Protein AF-A0A965D9H7-F1 (afdb_monomer_lite)

pLDDT: mean 83.53, std 10.49, range [43.03, 91.19]

Radius of gyration: 9.82 Å; chains: 1; bounding box: 19×23×22 Å

Structure (mmCIF, N/CA/C/O backbone):
data_AF-A0A965D9H7-F1
#
_entry.id   AF-A0A965D9H7-F1
#
loop_
_atom_site.group_PDB
_atom_site.id
_atom_site.type_symbol
_atom_site.label_atom_id
_atom_site.label_alt_id
_atom_site.label_comp_id
_atom_site.label_asym_id
_atom_site.label_entity_id
_atom_site.label_seq_id
_atom_site.pdbx_PDB_ins_code
_atom_site.Cartn_x
_atom_site.Cartn_y
_atom_site.Cartn_z
_atom_site.occupancy
_atom_site.B_iso_or_equiv
_atom_site.auth_seq_id
_atom_site.auth_comp_id
_atom_site.auth_asym_id
_atom_site.auth_atom_id
_atom_site.pdbx_PDB_model_num
ATOM 1 N N . MET A 1 1 ? 1.512 13.854 -6.876 1.00 43.03 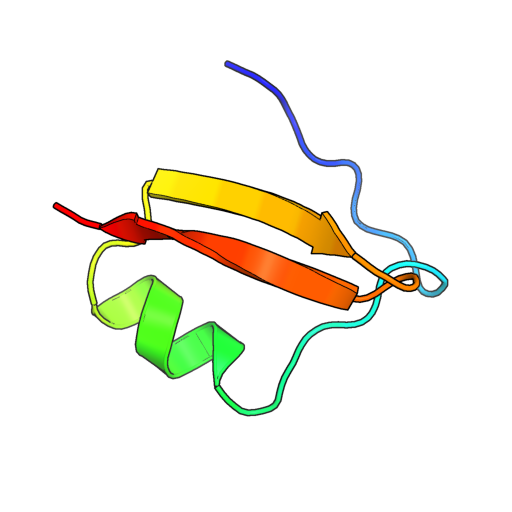1 MET A N 1
ATOM 2 C CA . MET A 1 1 ? 0.997 12.623 -6.242 1.00 43.03 1 MET A CA 1
ATOM 3 C C . MET A 1 1 ? 1.448 11.458 -7.103 1.00 43.03 1 MET A C 1
ATOM 5 O O . MET A 1 1 ? 1.095 11.429 -8.275 1.00 43.03 1 MET A O 1
ATOM 9 N N . ALA A 1 2 ? 2.351 10.613 -6.606 1.00 47.94 2 ALA A N 1
ATOM 10 C CA . ALA A 1 2 ? 2.940 9.552 -7.419 1.00 47.94 2 ALA A CA 1
ATOM 11 C C . ALA A 1 2 ? 1.877 8.486 -7.712 1.00 47.94 2 ALA A 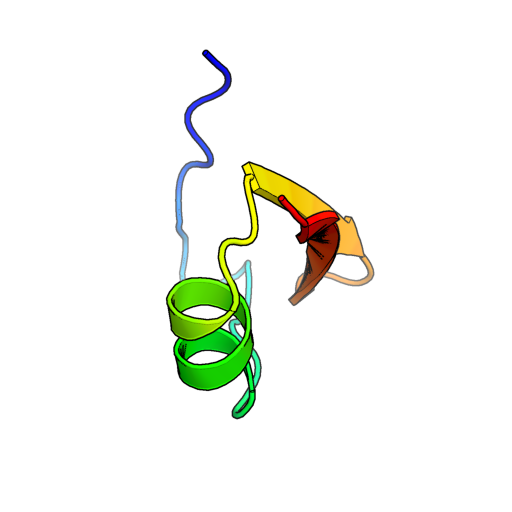C 1
ATOM 13 O O . ALA A 1 2 ? 1.383 7.828 -6.800 1.00 47.94 2 ALA A O 1
ATOM 14 N N . VAL A 1 3 ? 1.498 8.351 -8.981 1.00 62.72 3 VAL A N 1
ATOM 15 C CA . VAL A 1 3 ? 0.543 7.335 -9.423 1.00 62.72 3 VAL A CA 1
ATOM 16 C C . VAL A 1 3 ? 1.319 6.038 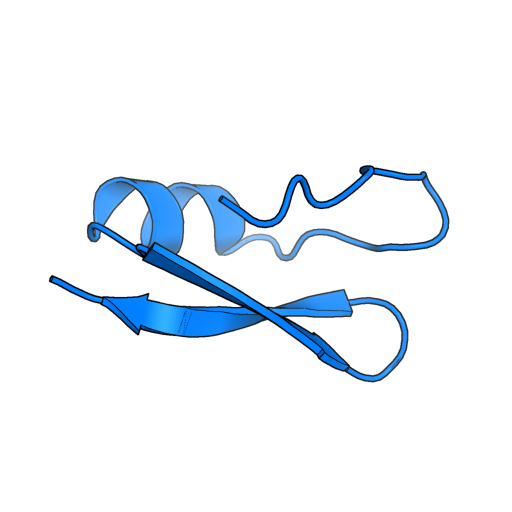-9.626 1.00 62.72 3 VAL A C 1
ATOM 18 O O . VAL A 1 3 ? 2.099 5.910 -10.570 1.00 62.72 3 VAL A O 1
ATOM 21 N N . LEU A 1 4 ? 1.141 5.077 -8.720 1.00 71.19 4 LEU A N 1
ATOM 22 C CA . LEU A 1 4 ? 1.682 3.733 -8.897 1.00 71.19 4 LEU A CA 1
ATOM 23 C C . LEU A 1 4 ? 0.894 3.044 -10.014 1.00 71.19 4 LEU A C 1
ATOM 25 O O . LEU A 1 4 ? -0.283 2.729 -9.858 1.00 71.19 4 LEU A O 1
ATOM 29 N N . SER A 1 5 ? 1.540 2.816 -11.157 1.00 72.44 5 SER A N 1
ATOM 30 C CA . SER A 1 5 ? 0.940 2.042 -12.245 1.00 72.44 5 SER A CA 1
ATOM 31 C C . SER A 1 5 ? 0.943 0.558 -11.877 1.00 72.44 5 SER A C 1
ATOM 33 O O . SER A 1 5 ? 1.964 -0.126 -11.994 1.00 72.44 5 SER A O 1
ATOM 35 N N . GLY A 1 6 ? -0.200 0.067 -11.396 1.00 77.75 6 GLY A N 1
ATOM 36 C CA . GLY A 1 6 ? -0.407 -1.346 -11.095 1.00 77.75 6 GLY A CA 1
ATOM 37 C C . GLY A 1 6 ? -0.208 -2.207 -12.343 1.00 77.75 6 GLY A C 1
ATOM 38 O O . GLY A 1 6 ? -0.747 -1.923 -13.409 1.00 77.75 6 GLY A O 1
ATOM 39 N N . SER A 1 7 ? 0.580 -3.273 -12.226 1.00 81.94 7 SER A N 1
ATOM 40 C CA . SER A 1 7 ? 0.750 -4.270 -13.287 1.00 81.94 7 SER A CA 1
ATOM 41 C C . SER A 1 7 ? 0.807 -5.653 -12.664 1.00 81.94 7 SER A C 1
ATOM 43 O O . SER A 1 7 ? 1.227 -5.789 -11.523 1.00 81.94 7 SER A O 1
ATOM 45 N N . ARG A 1 8 ? 0.481 -6.704 -13.424 1.00 83.69 8 ARG A N 1
ATOM 46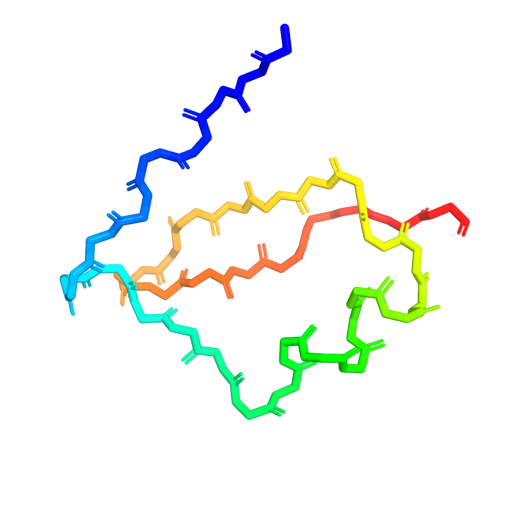 C CA . ARG A 1 8 ? 0.559 -8.098 -12.947 1.00 83.69 8 ARG A CA 1
ATOM 47 C C . ARG A 1 8 ? 1.961 -8.497 -12.448 1.00 83.69 8 ARG A C 1
ATOM 49 O O . ARG A 1 8 ? 2.102 -9.453 -11.692 1.00 83.69 8 ARG A O 1
ATOM 56 N N . ARG A 1 9 ? 2.995 -7.753 -12.861 1.00 88.38 9 ARG A N 1
ATOM 57 C CA . ARG A 1 9 ? 4.374 -7.895 -12.381 1.00 88.38 9 ARG A CA 1
ATOM 58 C C . ARG A 1 9 ? 4.548 -7.373 -10.954 1.00 88.38 9 ARG A C 1
ATOM 60 O O . ARG A 1 9 ? 5.324 -7.954 -10.212 1.00 88.38 9 ARG A O 1
ATOM 67 N N . VAL A 1 10 ? 3.852 -6.301 -10.577 1.00 88.50 10 VAL A N 1
ATOM 68 C CA . VAL A 1 10 ? 3.865 -5.739 -9.220 1.00 88.50 10 VAL A CA 1
ATOM 69 C C . VAL A 1 10 ? 2.738 -6.389 -8.425 1.00 88.50 10 VAL A C 1
ATOM 71 O O . VAL A 1 10 ? 1.562 -6.103 -8.626 1.00 88.50 10 VAL A O 1
ATOM 74 N N . ARG A 1 11 ? 3.102 -7.316 -7.544 1.00 89.50 11 ARG A N 1
ATOM 75 C CA . ARG A 1 11 ? 2.151 -8.149 -6.812 1.00 89.50 11 ARG A CA 1
ATOM 76 C C . ARG A 1 11 ? 1.621 -7.431 -5.579 1.00 89.50 11 ARG A C 1
ATOM 78 O O . ARG A 1 11 ? 2.368 -6.779 -4.848 1.00 89.50 11 ARG A O 1
ATOM 85 N N . PHE A 1 12 ? 0.341 -7.637 -5.324 1.00 86.44 12 PHE A N 1
ATOM 86 C CA . PHE A 1 12 ? -0.287 -7.311 -4.054 1.00 86.44 12 PHE A CA 1
ATOM 87 C C . PHE A 1 12 ? -0.002 -8.401 -3.020 1.00 86.44 12 PHE A C 1
ATOM 89 O O . PHE A 1 12 ? 0.370 -9.529 -3.359 1.00 86.44 12 PHE A O 1
ATOM 96 N N . THR A 1 13 ? -0.191 -8.060 -1.752 1.00 87.94 13 THR A N 1
ATOM 97 C CA . THR A 1 13 ? -0.164 -9.015 -0.641 1.00 87.94 13 THR A CA 1
ATOM 98 C C . THR A 1 13 ? -1.590 -9.349 -0.196 1.00 87.94 13 THR A C 1
ATOM 100 O O . THR A 1 13 ? -2.492 -8.530 -0.392 1.00 87.94 13 THR A O 1
ATOM 103 N N . PRO A 1 14 ? -1.826 -10.496 0.464 1.00 89.50 14 PRO A N 1
ATOM 104 C CA . PRO A 1 14 ? -3.113 -10.775 1.111 1.00 89.50 14 PRO A CA 1
ATOM 105 C C . PRO A 1 14 ? -3.536 -9.694 2.122 1.00 89.50 14 PRO A C 1
ATOM 107 O O . PRO A 1 14 ? -4.717 -9.522 2.390 1.00 89.50 14 PRO A O 1
ATOM 110 N N . PHE A 1 15 ? -2.573 -8.933 2.650 1.00 88.19 15 PHE A N 1
ATOM 111 C CA . PHE A 1 15 ? -2.792 -7.867 3.625 1.00 88.19 15 PHE A CA 1
ATOM 112 C C . PHE A 1 15 ? -3.115 -6.512 2.993 1.00 88.19 15 PHE A C 1
ATOM 114 O O . PHE A 1 15 ? -3.381 -5.569 3.729 1.00 88.19 15 PHE A O 1
ATOM 121 N N . THR A 1 16 ? -3.116 -6.404 1.658 1.00 85.50 16 THR A N 1
ATOM 122 C CA . THR A 1 16 ? -3.322 -5.134 0.936 1.00 85.50 16 THR A CA 1
ATOM 123 C C . THR A 1 16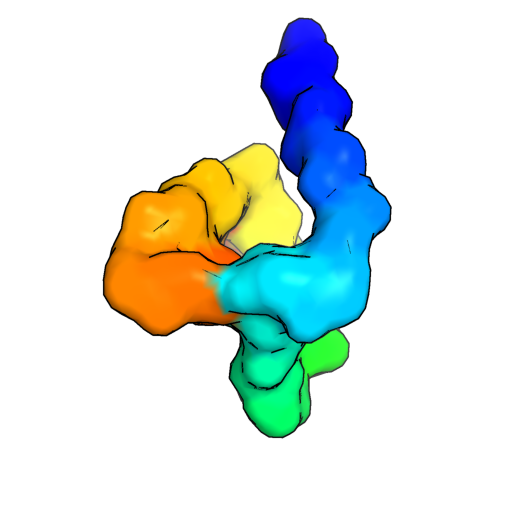 ? -4.614 -4.441 1.370 1.00 85.50 16 THR A C 1
ATOM 125 O O . THR A 1 16 ? -4.582 -3.271 1.729 1.00 85.50 16 THR A O 1
ATOM 128 N N . GLN A 1 17 ? -5.725 -5.179 1.451 1.00 86.94 17 GLN A N 1
ATOM 129 C CA . GLN A 1 17 ? -7.009 -4.624 1.900 1.00 86.94 17 GLN A CA 1
ATOM 130 C C . GLN A 1 17 ? -6.968 -4.146 3.359 1.00 86.94 17 GLN A C 1
ATOM 132 O O . GLN A 1 17 ? -7.576 -3.136 3.700 1.00 86.94 17 GLN A O 1
ATOM 137 N N . GLY A 1 18 ? -6.232 -4.851 4.222 1.00 87.94 18 GLY A N 1
ATOM 138 C CA . GLY A 1 18 ? -6.082 -4.479 5.628 1.00 87.94 18 GLY A CA 1
ATOM 139 C C . GLY A 1 18 ? -5.247 -3.214 5.811 1.00 87.94 18 GLY A C 1
ATOM 140 O O . GLY A 1 18 ? -5.608 -2.351 6.604 1.00 87.94 18 GLY A O 1
ATOM 141 N N . VAL A 1 19 ? -4.160 -3.070 5.049 1.00 87.81 19 VAL A N 1
ATOM 142 C CA . VAL A 1 19 ? -3.302 -1.876 5.119 1.00 87.81 19 VAL A CA 1
ATOM 143 C C . VAL A 1 19 ? -3.959 -0.655 4.471 1.00 87.81 19 VAL A C 1
ATOM 145 O O . VAL A 1 19 ? -3.764 0.456 4.950 1.00 87.81 19 VAL A O 1
ATOM 148 N N . GLU A 1 20 ? -4.792 -0.855 3.446 1.00 86.44 20 GLU A N 1
ATOM 149 C CA . GLU A 1 20 ? -5.648 0.194 2.874 1.00 86.44 20 GLU A CA 1
ATOM 150 C C . GLU A 1 20 ? -6.693 0.687 3.877 1.00 86.44 20 GLU A C 1
ATOM 152 O O . GLU A 1 20 ? -6.827 1.893 4.079 1.00 86.44 20 GLU A O 1
ATOM 157 N N . ALA A 1 21 ? -7.377 -0.230 4.568 1.00 88.88 21 ALA A N 1
ATOM 158 C CA . ALA A 1 21 ? -8.329 0.119 5.621 1.00 88.88 21 ALA A CA 1
ATOM 159 C C . ALA A 1 21 ? -7.660 0.802 6.828 1.00 88.88 21 ALA A C 1
ATOM 161 O O . ALA A 1 21 ? -8.277 1.640 7.479 1.00 88.88 21 ALA A O 1
ATOM 162 N N . ALA A 1 22 ? -6.394 0.476 7.101 1.00 86.56 22 ALA A N 1
ATOM 163 C CA . ALA A 1 22 ? -5.582 1.101 8.142 1.00 86.56 22 ALA A CA 1
ATOM 164 C C . ALA A 1 22 ? -4.982 2.463 7.737 1.00 86.56 22 ALA A C 1
ATOM 166 O O . ALA A 1 22 ? -4.147 2.986 8.465 1.00 86.56 22 ALA A O 1
ATOM 167 N N . GLY A 1 23 ? -5.359 3.028 6.583 1.00 88.25 23 GLY A N 1
ATOM 168 C CA . GLY A 1 23 ? -4.956 4.385 6.211 1.00 88.25 23 GLY A CA 1
ATOM 169 C C . GLY A 1 23 ? -3.555 4.500 5.607 1.00 88.25 23 GLY A C 1
ATOM 170 O O . GLY A 1 23 ? -2.909 5.535 5.749 1.00 88.25 23 GLY A O 1
ATOM 171 N N . VAL A 1 24 ? -3.056 3.470 4.916 1.00 88.38 24 VAL A N 1
ATOM 172 C CA . VAL A 1 24 ? -1.777 3.571 4.193 1.00 88.38 24 VAL A CA 1
ATOM 173 C C . VAL A 1 24 ? -1.797 4.712 3.164 1.00 88.38 24 VAL A C 1
ATOM 175 O O . VAL A 1 24 ? -2.736 4.868 2.381 1.00 88.38 24 VAL A O 1
ATOM 178 N N . LYS A 1 25 ? -0.734 5.520 3.141 1.00 85.19 25 LYS A N 1
ATOM 179 C CA . LYS A 1 25 ? -0.606 6.687 2.247 1.00 85.19 25 LYS A CA 1
ATOM 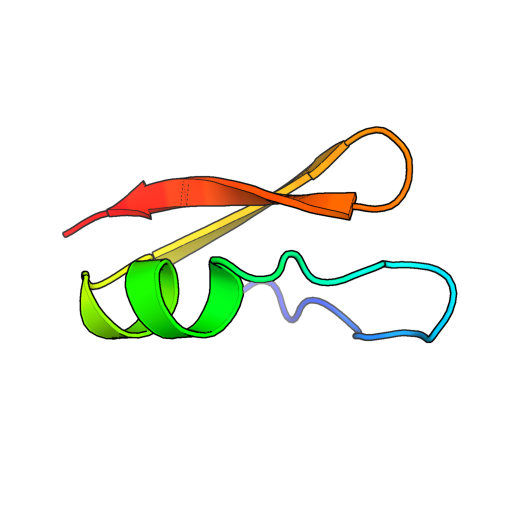180 C C . LYS A 1 25 ? 0.564 6.598 1.273 1.00 85.19 25 LYS A C 1
ATOM 182 O O . LYS A 1 25 ? 0.639 7.383 0.326 1.00 85.19 25 LYS A O 1
ATOM 187 N N . GLY A 1 26 ? 1.436 5.609 1.440 1.00 86.00 26 GLY A N 1
ATOM 188 C CA . GLY A 1 26 ? 2.495 5.325 0.485 1.00 86.00 26 GLY A CA 1
ATOM 189 C C . GLY A 1 26 ? 2.864 3.857 0.430 1.00 86.00 26 GLY A C 1
ATOM 190 O O . GLY A 1 26 ? 2.763 3.127 1.416 1.00 86.00 26 GLY A O 1
ATOM 191 N N . TYR A 1 27 ? 3.337 3.450 -0.744 1.00 87.50 27 TYR A N 1
ATOM 192 C CA . TYR A 1 27 ? 3.899 2.130 -0.973 1.00 87.50 27 TYR A CA 1
ATOM 193 C C . TYR A 1 27 ? 5.276 2.254 -1.607 1.00 87.50 27 TYR A C 1
ATOM 195 O O . TYR A 1 27 ? 5.540 3.157 -2.402 1.00 87.50 27 TYR A O 1
ATOM 203 N N . THR A 1 28 ? 6.132 1.291 -1.300 1.00 88.56 28 THR A N 1
ATOM 204 C CA . THR A 1 28 ? 7.360 1.013 -2.034 1.00 88.56 28 THR A CA 1
ATOM 205 C C . THR A 1 28 ? 7.214 -0.303 -2.784 1.00 88.56 28 THR A C 1
ATOM 207 O O . THR A 1 28 ? 6.445 -1.184 -2.390 1.00 88.56 28 THR A O 1
ATOM 210 N N . VAL A 1 29 ? 7.952 -0.446 -3.881 1.00 88.88 29 VAL A N 1
ATOM 211 C CA . VAL A 1 29 ? 8.052 -1.718 -4.593 1.00 88.88 29 VAL A CA 1
ATOM 212 C C . VAL A 1 29 ? 9.327 -2.405 -4.137 1.00 88.88 29 VAL A C 1
ATOM 214 O O . VAL A 1 29 ? 10.427 -1.948 -4.438 1.00 88.88 29 VAL A O 1
ATOM 217 N N . TYR A 1 30 ? 9.179 -3.535 -3.456 1.00 88.94 30 TYR A N 1
ATOM 218 C CA . TYR A 1 30 ? 10.295 -4.371 -3.033 1.00 88.94 30 TYR A CA 1
ATOM 219 C C . TYR A 1 30 ? 10.113 -5.773 -3.590 1.00 88.94 30 TYR A C 1
ATOM 221 O O . TYR A 1 30 ? 9.053 -6.369 -3.430 1.00 88.94 30 TYR A O 1
ATOM 229 N N . ASN A 1 31 ? 11.123 -6.298 -4.286 1.00 91.19 31 ASN A N 1
ATOM 230 C CA . ASN A 1 31 ? 11.065 -7.625 -4.907 1.00 91.19 31 ASN A CA 1
ATOM 231 C C . ASN A 1 31 ? 9.756 -7.880 -5.697 1.00 91.19 31 ASN A C 1
ATOM 233 O O . ASN A 1 31 ? 9.078 -8.906 -5.560 1.00 91.19 31 ASN A O 1
ATOM 237 N N . HIS A 1 32 ? 9.363 -6.882 -6.496 1.00 89.00 32 HIS A N 1
ATOM 238 C CA . HIS A 1 32 ? 8.126 -6.893 -7.283 1.00 89.00 32 HIS A CA 1
ATOM 239 C C . HIS A 1 32 ? 6.837 -7.067 -6.458 1.00 89.00 32 HIS A C 1
ATOM 241 O O . HIS A 1 32 ? 5.855 -7.625 -6.946 1.00 89.00 32 HIS A O 1
ATOM 247 N N . MET A 1 33 ? 6.827 -6.604 -5.212 1.00 90.44 33 MET A N 1
ATOM 248 C CA . MET A 1 33 ? 5.679 -6.634 -4.313 1.00 90.44 33 MET A CA 1
ATOM 249 C C . MET A 1 33 ? 5.463 -5.249 -3.703 1.00 90.44 33 MET A C 1
ATOM 251 O O . MET A 1 33 ? 6.429 -4.537 -3.423 1.00 90.44 33 MET A O 1
ATOM 255 N N . LEU A 1 34 ? 4.200 -4.862 -3.525 1.00 88.69 34 LEU A N 1
ATOM 256 C CA . LEU A 1 34 ? 3.848 -3.616 -2.848 1.00 88.69 34 LEU A CA 1
ATOM 257 C C . LEU A 1 34 ? 3.987 -3.790 -1.341 1.00 88.69 34 LEU A C 1
ATOM 259 O O . LEU A 1 34 ? 3.313 -4.626 -0.740 1.00 88.69 34 LEU A O 1
ATOM 263 N N . LEU A 1 35 ? 4.856 -2.976 -0.750 1.00 88.88 35 LEU A N 1
ATOM 264 C CA . LEU A 1 35 ? 5.019 -2.868 0.690 1.00 88.88 35 LEU A CA 1
ATOM 265 C C . LEU A 1 35 ? 4.574 -1.477 1.152 1.00 88.88 35 LEU A C 1
ATOM 267 O O . LEU A 1 35 ? 5.015 -0.487 0.566 1.00 88.88 35 LEU A O 1
ATOM 271 N N . PRO A 1 36 ? 3.712 -1.381 2.174 1.00 89.12 36 PRO A N 1
ATOM 272 C CA . PRO A 1 36 ? 3.297 -0.100 2.733 1.00 89.12 36 PRO A CA 1
ATOM 273 C C . PRO A 1 36 ? 4.486 0.584 3.424 1.00 89.12 36 PRO A C 1
ATOM 275 O O . PRO A 1 36 ? 5.245 -0.070 4.139 1.00 89.12 36 PRO A O 1
ATOM 278 N N . THR A 1 37 ? 4.668 1.888 3.208 1.00 87.75 37 THR A N 1
ATOM 279 C CA . THR A 1 37 ? 5.775 2.658 3.806 1.00 87.75 37 THR A CA 1
ATOM 280 C C . THR A 1 37 ? 5.343 3.574 4.941 1.00 87.75 37 THR A C 1
ATOM 282 O O . THR A 1 37 ? 6.119 3.762 5.873 1.00 87.75 37 THR A O 1
ATOM 285 N N . PHE A 1 38 ? 4.135 4.138 4.893 1.00 85.62 38 PHE A N 1
ATOM 286 C CA . PHE A 1 38 ? 3.608 4.981 5.968 1.00 85.62 38 PHE A CA 1
ATOM 287 C C . PHE A 1 38 ? 2.076 4.944 6.032 1.00 85.62 38 PHE A C 1
ATOM 289 O O . PHE A 1 38 ? 1.405 4.771 5.009 1.00 85.62 38 PHE A O 1
ATOM 296 N N . PHE A 1 39 ? 1.563 5.108 7.250 1.00 85.25 39 PHE A N 1
ATOM 297 C CA . PHE A 1 39 ? 0.152 5.067 7.642 1.00 85.25 39 PHE A CA 1
ATOM 298 C C . PHE A 1 39 ? -0.196 6.364 8.388 1.00 85.25 39 PHE A C 1
ATOM 300 O O . PHE A 1 39 ? 0.686 6.926 9.042 1.00 85.25 39 PHE A O 1
ATOM 307 N N . GLU A 1 40 ? -1.444 6.825 8.279 1.00 74.38 40 GLU A N 1
ATOM 308 C CA . GLU A 1 40 ? -2.021 7.936 9.062 1.00 74.38 40 GLU A CA 1
ATOM 309 C C . GLU A 1 40 ? -3.130 7.450 9.996 1.00 74.38 40 GLU A C 1
ATOM 311 O O . GLU A 1 40 ? -3.921 6.585 9.558 1.00 74.38 40 GLU A O 1
#

Sequence (40 aa):
MAVLSGSRRVRFTPFTQGVEAAGVKGYTVYNHMLLPTFFE

Secondary structure (DSSP, 8-state):
-------TTSBPPTTHHHHHHTTEEEEEEETTEEEEEEE-

Foldseek 3Di:
DDDPDDDPQQDEDPCNVVQVVQAQDDWDGDPSYTDGDDGD